Protein AF-A0A1R1IHK8-F1 (afdb_monomer_lite)

Structure (mmCIF, N/CA/C/O backbone):
data_AF-A0A1R1I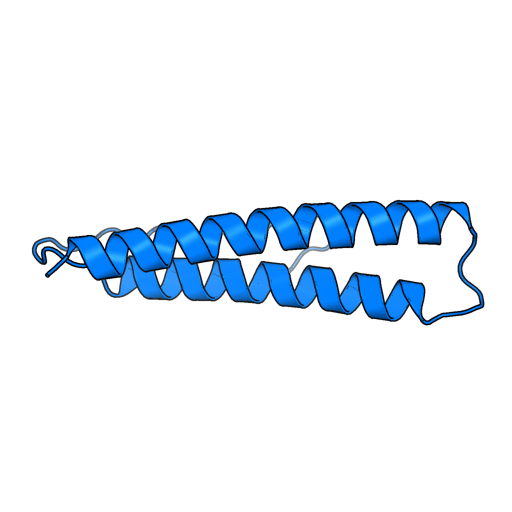HK8-F1
#
_entry.id   AF-A0A1R1IHK8-F1
#
loop_
_atom_site.group_PDB
_atom_site.id
_atom_site.type_symbol
_atom_site.label_atom_id
_atom_site.label_alt_id
_atom_site.label_comp_id
_atom_site.label_asym_id
_atom_site.label_entity_id
_atom_site.label_seq_id
_atom_site.pdbx_PDB_ins_code
_atom_site.Cartn_x
_atom_site.Cartn_y
_atom_site.Cartn_z
_atom_site.occupancy
_atom_site.B_iso_or_equiv
_atom_site.auth_seq_id
_atom_site.auth_comp_id
_atom_site.auth_asym_id
_atom_site.auth_atom_id
_atom_site.pdbx_PDB_model_num
ATOM 1 N N . MET A 1 1 ? -16.234 19.810 1.187 1.00 32.53 1 MET A N 1
ATOM 2 C CA . MET A 1 1 ? -15.778 19.731 -0.213 1.00 32.53 1 MET A CA 1
ATOM 3 C C . MET A 1 1 ? -14.385 19.125 -0.179 1.00 32.53 1 MET A C 1
ATOM 5 O O . MET A 1 1 ? -13.446 19.809 0.195 1.00 32.53 1 MET A O 1
ATOM 9 N N . THR A 1 2 ? -14.279 17.813 -0.382 1.00 35.44 2 THR A N 1
ATOM 10 C CA . THR A 1 2 ? -12.999 17.092 -0.451 1.00 35.44 2 THR A CA 1
ATOM 11 C C . THR A 1 2 ? -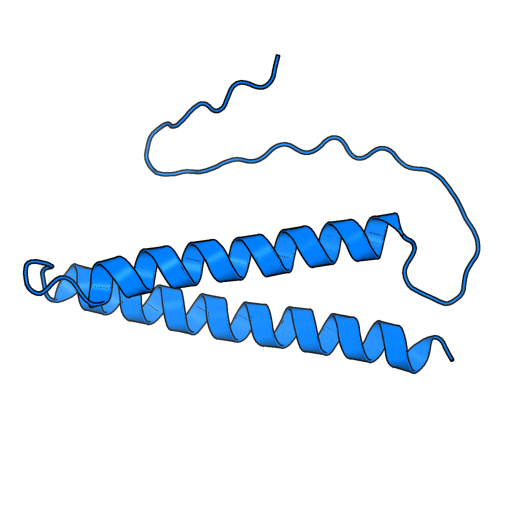12.431 17.275 -1.852 1.00 35.44 2 THR A C 1
ATOM 13 O O . THR A 1 2 ? -13.017 16.780 -2.811 1.00 35.44 2 THR A O 1
ATOM 16 N N . GLY A 1 3 ? -11.346 18.037 -1.963 1.00 33.56 3 GLY A N 1
ATOM 17 C CA . GLY A 1 3 ? -10.548 18.165 -3.178 1.00 33.56 3 GLY A CA 1
ATOM 18 C C . GLY A 1 3 ? -9.301 17.301 -3.043 1.00 33.56 3 GLY A C 1
ATOM 19 O O . GLY A 1 3 ? -8.606 17.385 -2.033 1.00 33.56 3 GLY A O 1
ATOM 20 N N . VAL A 1 4 ? -9.068 16.434 -4.024 1.00 38.12 4 VAL A N 1
ATOM 21 C CA . VAL A 1 4 ? -7.800 15.724 -4.200 1.00 38.12 4 VAL A CA 1
ATOM 22 C C . VAL A 1 4 ? -7.024 16.527 -5.237 1.00 38.12 4 VAL A C 1
ATOM 24 O O . VAL A 1 4 ? -7.382 16.491 -6.411 1.00 38.12 4 VAL A O 1
ATOM 27 N N . ASP A 1 5 ? -6.010 17.272 -4.806 1.00 39.09 5 ASP A N 1
ATOM 28 C CA . ASP A 1 5 ? -5.031 17.877 -5.711 1.00 39.09 5 ASP A CA 1
ATOM 29 C C . ASP A 1 5 ? -3.881 16.888 -5.921 1.00 39.09 5 ASP A C 1
ATOM 31 O O . ASP A 1 5 ? -3.306 16.358 -4.965 1.00 39.09 5 ASP A O 1
ATOM 35 N N . VAL A 1 6 ? -3.577 16.609 -7.187 1.00 36.84 6 VAL A N 1
ATOM 36 C CA . VAL A 1 6 ? -2.458 15.763 -7.605 1.00 36.84 6 VAL A CA 1
ATOM 37 C C . VAL A 1 6 ? -1.435 16.678 -8.257 1.00 36.84 6 VAL A C 1
ATOM 39 O O . VAL A 1 6 ? -1.633 17.106 -9.389 1.00 36.84 6 VAL A O 1
ATOM 42 N N . ASP A 1 7 ? -0.348 16.963 -7.545 1.00 40.44 7 ASP A N 1
ATOM 43 C CA . ASP A 1 7 ? 0.803 17.681 -8.091 1.00 40.44 7 ASP A CA 1
ATOM 44 C C . ASP A 1 7 ? 2.087 16.860 -7.864 1.00 40.44 7 ASP A C 1
ATOM 46 O O . ASP A 1 7 ? 2.286 16.234 -6.815 1.00 40.44 7 ASP A O 1
ATOM 50 N N . ASP A 1 8 ? 2.893 16.788 -8.919 1.00 37.91 8 ASP A N 1
ATOM 51 C CA . ASP A 1 8 ? 4.248 16.231 -9.033 1.00 37.91 8 ASP A CA 1
ATOM 52 C C . ASP A 1 8 ? 4.596 14.966 -8.204 1.00 37.91 8 ASP A C 1
ATOM 54 O O . ASP A 1 8 ? 5.620 14.874 -7.521 1.00 37.91 8 ASP A O 1
ATOM 58 N N . GLY A 1 9 ? 3.737 13.939 -8.256 1.00 42.38 9 GLY A N 1
ATOM 59 C CA . GLY A 1 9 ? 4.055 12.602 -7.731 1.00 42.38 9 GLY A CA 1
ATOM 60 C C . GLY A 1 9 ? 4.043 12.467 -6.203 1.00 42.38 9 GLY A C 1
ATOM 61 O O . GLY A 1 9 ? 4.567 11.483 -5.671 1.00 42.38 9 GLY A O 1
ATOM 62 N N . LYS A 1 10 ? 3.423 13.409 -5.481 1.00 36.88 10 LYS A N 1
ATOM 63 C CA . LYS A 1 10 ? 3.288 13.349 -4.020 1.00 36.88 10 LYS A CA 1
ATOM 64 C C . LYS A 1 10 ? 1.816 13.325 -3.596 1.00 36.88 10 LYS A C 1
ATOM 66 O O . LYS A 1 10 ? 1.164 14.356 -3.485 1.00 36.88 10 LYS A O 1
ATOM 71 N N . VAL A 1 11 ? 1.293 12.132 -3.300 1.00 41.12 11 VAL A N 1
ATOM 72 C CA . VAL A 1 11 ? -0.044 11.982 -2.699 1.00 41.12 11 VAL A CA 1
ATOM 73 C C . VAL A 1 11 ? 0.030 12.414 -1.235 1.00 41.12 11 VAL A C 1
ATOM 75 O O . VAL A 1 11 ? 0.672 11.750 -0.420 1.00 41.12 11 VAL A O 1
ATOM 78 N N . THR A 1 12 ? -0.615 13.532 -0.900 1.00 40.81 12 THR A N 1
ATOM 79 C CA . THR A 1 12 ? -0.670 14.048 0.474 1.00 40.81 12 THR A CA 1
ATOM 80 C C . THR A 1 12 ? -2.106 13.943 0.981 1.00 40.81 12 THR A C 1
ATOM 82 O O . THR A 1 12 ? -2.971 14.704 0.563 1.00 40.81 12 THR A O 1
ATOM 85 N N . ALA A 1 13 ? -2.376 12.979 1.866 1.00 42.31 13 ALA A N 1
ATOM 86 C CA . ALA A 1 13 ? -3.675 12.829 2.518 1.00 42.31 13 ALA A CA 1
ATOM 87 C C . ALA A 1 13 ? -3.658 13.553 3.871 1.00 42.31 13 ALA A C 1
ATOM 89 O O . ALA A 1 13 ? -2.918 13.175 4.779 1.00 42.31 13 ALA A O 1
ATOM 90 N N . THR A 1 14 ? -4.459 14.609 4.012 1.00 38.66 14 THR A N 1
ATOM 91 C CA . THR A 1 14 ? -4.668 15.294 5.294 1.00 38.66 14 THR A CA 1
ATOM 92 C C . THR A 1 14 ? -5.911 14.724 5.966 1.00 38.66 14 THR A C 1
ATOM 94 O O . THR A 1 14 ? -7.009 14.838 5.424 1.00 38.66 14 THR A O 1
ATOM 97 N N . VAL A 1 15 ? -5.756 14.130 7.152 1.00 45.53 15 VAL A N 1
ATOM 98 C CA . VAL A 1 15 ? -6.884 13.622 7.948 1.00 45.53 15 VAL A CA 1
ATOM 99 C C . VAL A 1 15 ? -6.994 14.431 9.244 1.00 45.53 15 VAL A C 1
ATOM 101 O O . VAL A 1 15 ? -6.007 14.535 9.975 1.00 45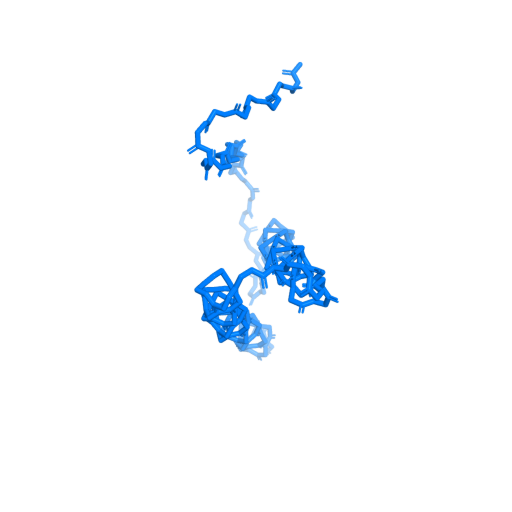.53 15 VAL A O 1
ATOM 104 N N . PRO A 1 16 ? -8.164 15.020 9.556 1.00 42.16 16 PRO A N 1
ATOM 105 C CA . PRO A 1 16 ? -8.369 15.713 10.820 1.00 42.16 16 PRO A CA 1
ATOM 106 C C . PRO A 1 16 ? -8.395 14.711 11.980 1.00 42.16 16 PRO A C 1
ATOM 108 O O . PRO A 1 16 ? -9.227 13.806 12.031 1.00 42.16 16 PRO A O 1
ATOM 111 N N . LEU A 1 17 ? -7.483 14.903 12.933 1.00 42.12 17 LEU A N 1
ATOM 112 C CA . LEU A 1 17 ? -7.451 14.180 14.201 1.00 42.12 17 LEU A CA 1
ATOM 113 C C . LEU A 1 17 ? -8.559 14.726 15.103 1.00 42.12 17 LEU A C 1
ATOM 115 O O . LEU A 1 17 ? -8.354 15.726 15.790 1.00 42.12 17 LEU A O 1
ATOM 119 N N . ASN A 1 18 ? -9.727 14.083 15.110 1.00 43.19 18 ASN A N 1
ATOM 120 C CA . ASN A 1 18 ? -10.695 14.328 16.172 1.00 43.19 18 ASN A CA 1
ATOM 121 C C . ASN A 1 18 ? -10.380 13.402 17.352 1.00 43.19 18 ASN A C 1
ATOM 123 O O . ASN A 1 18 ? -10.382 12.176 17.226 1.00 43.19 18 ASN A O 1
ATOM 127 N N . ARG A 1 19 ? -10.021 14.023 18.473 1.00 58.28 19 ARG A N 1
ATOM 128 C CA . ARG A 1 19 ? -9.563 13.396 19.709 1.00 58.28 19 ARG A CA 1
ATOM 129 C C . ARG A 1 19 ? -10.757 13.340 20.651 1.00 58.28 19 ARG A C 1
ATOM 131 O O . ARG A 1 19 ? -11.249 14.400 20.990 1.00 58.28 19 ARG A O 1
ATOM 138 N N . ASP A 1 20 ? -11.193 12.135 21.007 1.00 50.59 20 ASP A N 1
ATOM 139 C CA . ASP A 1 20 ? -11.985 11.746 22.191 1.00 50.59 20 ASP A CA 1
ATOM 140 C C . ASP A 1 20 ? -12.267 10.234 22.024 1.00 50.59 20 ASP A C 1
ATOM 142 O O . ASP A 1 20 ? -12.536 9.789 20.915 1.00 50.59 20 ASP A O 1
ATOM 146 N N . THR A 1 21 ? -12.192 9.321 22.993 1.00 45.75 21 THR A N 1
ATOM 147 C CA . THR A 1 21 ? -12.352 9.373 24.451 1.00 45.75 21 THR A CA 1
ATOM 148 C C . THR A 1 21 ? -11.705 8.115 25.078 1.00 45.75 21 THR A C 1
ATOM 150 O O . THR A 1 21 ? -11.385 7.145 24.391 1.00 45.75 21 THR A O 1
ATOM 153 N N . ALA A 1 22 ? -11.493 8.168 26.393 1.00 47.75 22 ALA A N 1
ATOM 154 C CA . ALA A 1 22 ? -10.742 7.245 27.244 1.00 47.75 22 ALA A CA 1
ATOM 155 C C . ALA A 1 22 ? -11.338 5.830 27.453 1.00 47.75 22 ALA A C 1
ATOM 157 O O . ALA A 1 22 ? -12.549 5.642 27.404 1.00 47.75 22 ALA A O 1
ATOM 158 N N . GLY A 1 23 ? -10.465 4.886 27.843 1.00 51.88 23 GLY A N 1
ATOM 159 C CA . GLY A 1 23 ? -10.806 3.775 28.746 1.00 51.88 23 GLY A CA 1
ATOM 160 C C . GLY A 1 23 ? -11.172 2.428 28.115 1.00 51.88 23 GLY A C 1
ATOM 161 O O . GLY A 1 23 ? -12.316 2.000 28.195 1.00 51.88 23 GLY A O 1
ATOM 162 N N . SER A 1 24 ? -10.197 1.712 27.558 1.00 43.94 24 SER A N 1
ATOM 163 C CA . SER A 1 24 ? -10.266 0.262 27.331 1.00 43.94 24 SER A CA 1
ATOM 164 C C . SER A 1 24 ? -8.844 -0.249 27.117 1.00 43.94 24 SER A C 1
ATOM 166 O O . SER A 1 24 ? -8.082 0.378 26.386 1.00 43.94 24 SER A O 1
ATOM 168 N N . SER A 1 25 ? -8.465 -1.355 27.757 1.00 59.53 25 SER A N 1
ATOM 169 C CA . SER A 1 25 ? -7.133 -1.970 27.635 1.00 59.53 25 SER A CA 1
ATOM 170 C C . SER A 1 25 ? -6.872 -2.614 26.266 1.00 59.53 25 SER A C 1
ATOM 172 O O . SER A 1 25 ? -5.883 -3.318 26.116 1.00 59.53 25 SER A O 1
ATOM 174 N N . GLY A 1 26 ? -7.730 -2.372 25.272 1.00 57.41 26 GLY A N 1
ATOM 175 C CA . GLY A 1 26 ? -7.530 -2.723 23.869 1.00 57.41 26 GLY A CA 1
ATOM 176 C C . GLY A 1 26 ? -7.477 -1.480 22.974 1.00 57.41 26 GLY A C 1
ATOM 177 O O . GLY A 1 26 ? -7.829 -0.381 23.411 1.00 57.41 26 GLY A O 1
ATOM 178 N N . PRO A 1 27 ? -7.034 -1.622 21.712 1.00 63.53 27 PRO A N 1
ATOM 179 C CA . PRO A 1 27 ? -7.005 -0.501 20.788 1.00 63.53 27 PRO A CA 1
ATOM 180 C C . PRO A 1 27 ? -8.408 0.094 20.636 1.00 63.53 27 PRO A C 1
ATOM 182 O O . PRO A 1 27 ? -9.383 -0.621 20.396 1.00 63.53 27 PRO A O 1
ATOM 185 N N . SER A 1 28 ? -8.512 1.415 20.782 1.00 75.44 28 SER A N 1
ATOM 186 C CA . SER A 1 28 ? -9.778 2.119 20.613 1.00 75.44 28 SER A CA 1
ATOM 187 C C . SER A 1 28 ? -10.307 1.905 19.194 1.00 75.44 28 SER A C 1
ATOM 189 O O . SER A 1 28 ? -9.550 1.673 18.249 1.00 75.44 28 SER A O 1
ATOM 191 N N . ARG A 1 29 ? -11.623 2.033 19.004 1.00 76.00 29 ARG A N 1
ATOM 192 C CA . ARG A 1 29 ? -12.234 1.938 17.669 1.00 76.00 29 ARG A CA 1
ATOM 193 C C . ARG A 1 29 ? -11.562 2.877 16.659 1.00 76.00 29 ARG A C 1
ATOM 195 O O . ARG A 1 29 ? -11.395 2.501 15.507 1.00 76.00 29 ARG A O 1
ATOM 202 N N . ALA A 1 30 ? -11.136 4.062 17.099 1.00 75.12 30 ALA A N 1
ATOM 203 C CA . ALA A 1 30 ? -10.387 5.001 16.269 1.00 75.12 30 ALA A CA 1
ATOM 204 C C . ALA A 1 30 ? -9.025 4.435 15.832 1.00 75.12 30 ALA A C 1
ATOM 206 O O . ALA A 1 30 ? -8.689 4.519 14.656 1.00 75.12 30 ALA A O 1
ATOM 207 N N . GLN A 1 31 ? -8.285 3.791 16.741 1.00 74.88 31 GLN A N 1
ATOM 208 C CA . GLN A 1 31 ? -7.005 3.145 16.428 1.00 74.88 31 GLN A CA 1
ATOM 209 C C . GLN A 1 31 ? -7.177 1.962 15.468 1.00 74.88 31 GLN A C 1
ATOM 211 O O . GLN A 1 31 ? -6.356 1.776 14.577 1.00 74.88 31 GLN A O 1
ATOM 216 N N . ILE A 1 32 ? -8.248 1.175 15.615 1.00 77.69 32 ILE A N 1
ATOM 217 C CA . ILE A 1 32 ? -8.557 0.075 14.688 1.00 77.69 32 ILE A CA 1
ATOM 218 C C . ILE A 1 32 ? -8.854 0.626 13.286 1.00 77.69 32 ILE A C 1
ATOM 220 O O . ILE A 1 32 ? -8.310 0.119 12.308 1.00 77.69 32 ILE A O 1
ATOM 224 N N . THR A 1 33 ? -9.662 1.685 13.184 1.00 82.19 33 THR A N 1
ATOM 225 C CA . THR A 1 33 ? -9.965 2.349 11.906 1.00 82.19 33 THR A CA 1
ATOM 226 C C . THR A 1 33 ? -8.711 2.937 11.255 1.00 82.19 33 THR A C 1
ATOM 228 O O . THR A 1 33 ? -8.503 2.768 10.055 1.00 82.19 33 THR A O 1
ATOM 231 N N . GLU A 1 34 ? -7.848 3.598 12.030 1.00 82.31 34 GLU A N 1
ATOM 232 C CA . GLU A 1 34 ? -6.574 4.142 11.543 1.00 82.31 34 GLU A CA 1
ATOM 233 C C . GLU A 1 34 ? -5.663 3.031 11.000 1.00 82.31 34 GLU A C 1
ATOM 235 O O . GLU A 1 34 ? -5.118 3.143 9.903 1.00 82.31 34 GLU A O 1
ATOM 240 N N . GLN A 1 35 ? -5.561 1.915 11.722 1.00 80.25 35 GLN A N 1
ATOM 241 C CA . GLN A 1 35 ? -4.764 0.761 11.308 1.00 80.25 35 GLN A CA 1
ATOM 242 C C . GLN A 1 35 ? -5.329 0.076 10.059 1.00 80.25 35 GLN A C 1
ATOM 244 O O . GLN A 1 35 ? -4.571 -0.271 9.155 1.00 80.25 35 GLN A O 1
ATOM 249 N N . GLN A 1 36 ? -6.654 -0.053 9.944 1.00 83.19 36 GLN A N 1
ATOM 250 C CA . GLN A 1 36 ? -7.294 -0.523 8.711 1.00 83.19 36 GLN A CA 1
ATOM 251 C C . GLN A 1 36 ? -6.979 0.388 7.523 1.00 83.19 36 GLN A C 1
ATOM 253 O O . GLN A 1 36 ? -6.682 -0.108 6.435 1.00 83.19 36 GLN A O 1
ATOM 258 N N . HIS A 1 37 ? -7.007 1.708 7.721 1.00 86.25 37 HIS A N 1
ATOM 259 C CA . HIS A 1 37 ? -6.685 2.665 6.667 1.00 86.25 37 HIS A CA 1
ATOM 260 C C . HIS A 1 37 ? -5.219 2.557 6.219 1.00 86.25 37 HIS A C 1
ATOM 262 O O . HIS A 1 37 ? -4.943 2.514 5.017 1.00 86.25 37 HIS A O 1
ATOM 268 N N . LEU A 1 38 ? -4.285 2.442 7.170 1.00 83.19 38 LEU A N 1
ATOM 269 C CA . LEU A 1 38 ? -2.863 2.237 6.885 1.00 83.19 38 LEU A CA 1
ATOM 270 C C . LEU A 1 38 ? -2.633 0.943 6.095 1.00 83.19 38 LEU A C 1
ATOM 272 O O . LEU A 1 38 ? -2.017 0.976 5.030 1.00 83.19 38 LEU A O 1
ATOM 276 N N . ILE A 1 39 ? -3.179 -0.180 6.569 1.00 84.00 39 ILE A N 1
ATOM 277 C CA . ILE A 1 39 ? -3.069 -1.486 5.905 1.00 84.00 39 ILE A CA 1
ATOM 278 C C . ILE A 1 39 ? -3.636 -1.424 4.481 1.00 84.00 39 ILE A C 1
ATOM 280 O O . ILE A 1 39 ? -2.972 -1.854 3.539 1.00 84.00 39 ILE A O 1
ATOM 284 N N . THR A 1 40 ? -4.821 -0.833 4.306 1.00 86.19 40 THR A N 1
ATOM 285 C CA . THR A 1 40 ? -5.455 -0.671 2.985 1.00 86.19 40 THR A CA 1
ATOM 286 C C . THR A 1 40 ? -4.573 0.148 2.044 1.00 86.19 40 THR A C 1
ATOM 288 O O . THR A 1 40 ? -4.354 -0.246 0.904 1.00 86.19 40 THR A O 1
ATOM 291 N N . THR A 1 41 ? -3.985 1.243 2.535 1.00 86.19 41 THR A N 1
ATOM 292 C CA . THR A 1 41 ? -3.065 2.080 1.748 1.00 86.19 41 THR A CA 1
ATOM 293 C C . THR A 1 41 ? -1.831 1.299 1.297 1.00 86.19 41 THR A C 1
ATOM 295 O O . THR A 1 41 ? -1.395 1.429 0.153 1.00 86.19 41 THR A O 1
ATOM 298 N N . HIS A 1 42 ? -1.267 0.463 2.174 1.00 82.44 42 HIS A N 1
ATOM 299 C CA . HIS A 1 42 ? -0.151 -0.406 1.810 1.00 82.44 42 HIS A CA 1
ATOM 300 C C . HIS A 1 42 ? -0.529 -1.384 0.694 1.00 82.44 42 HIS A C 1
ATOM 302 O O . HIS A 1 42 ? 0.249 -1.524 -0.250 1.00 82.44 42 HIS A O 1
ATOM 308 N N . PHE A 1 43 ? -1.704 -2.016 0.777 1.00 84.94 43 PHE A N 1
ATOM 309 C CA . PHE A 1 43 ? -2.196 -2.914 -0.268 1.00 84.94 43 PHE A CA 1
ATOM 310 C C . PHE A 1 43 ? -2.371 -2.193 -1.603 1.00 84.94 43 PHE A C 1
ATOM 312 O O . PHE A 1 43 ? -1.772 -2.627 -2.579 1.00 84.94 43 PHE A O 1
ATOM 319 N N . SER A 1 44 ? -3.057 -1.047 -1.637 1.00 88.44 44 SER A N 1
ATOM 320 C CA . SER A 1 44 ? -3.276 -0.310 -2.890 1.00 88.44 44 SER A CA 1
ATOM 321 C C . SER A 1 44 ? -1.971 0.141 -3.553 1.00 88.44 44 SER A C 1
ATOM 323 O O . SER A 1 44 ? -1.842 0.093 -4.773 1.00 88.44 44 SER A O 1
ATOM 325 N N . VAL A 1 45 ? -0.970 0.557 -2.766 1.00 83.75 45 VAL A N 1
ATOM 326 C CA . VAL A 1 45 ? 0.353 0.896 -3.313 1.00 83.75 45 VAL A CA 1
ATOM 327 C C . VAL A 1 45 ? 1.037 -0.345 -3.884 1.00 83.75 45 VAL A C 1
ATOM 329 O O . VAL A 1 45 ? 1.629 -0.265 -4.955 1.00 83.75 45 VAL A O 1
ATOM 332 N N . ILE A 1 46 ? 0.988 -1.479 -3.182 1.00 85.38 46 ILE A N 1
ATOM 333 C CA . ILE A 1 46 ? 1.585 -2.730 -3.664 1.00 85.38 46 ILE A CA 1
ATOM 334 C C . ILE A 1 46 ? 0.902 -3.186 -4.958 1.00 85.38 46 ILE A C 1
ATOM 336 O O . ILE A 1 46 ? 1.609 -3.474 -5.917 1.00 85.38 46 ILE A O 1
ATOM 340 N N . GLU A 1 47 ? -0.431 -3.195 -5.005 1.00 89.12 47 GLU A N 1
ATOM 341 C CA . GLU A 1 47 ? -1.222 -3.578 -6.181 1.00 89.12 47 GLU A CA 1
ATOM 342 C C . GLU A 1 47 ? -0.867 -2.721 -7.400 1.00 89.12 47 GLU A C 1
ATOM 344 O O . GLU A 1 47 ? -0.485 -3.271 -8.428 1.00 89.12 47 GLU A O 1
ATOM 349 N N . GLY A 1 48 ? -0.845 -1.390 -7.267 1.00 86.19 48 GLY A N 1
ATOM 350 C CA . GLY A 1 48 ? -0.493 -0.512 -8.390 1.00 86.19 48 GLY A CA 1
ATOM 351 C C . GLY A 1 48 ? 0.937 -0.711 -8.914 1.00 86.19 48 GLY A C 1
ATOM 352 O O . GLY A 1 48 ? 1.191 -0.584 -10.110 1.00 86.19 48 GLY A O 1
ATOM 353 N N . TRP A 1 49 ? 1.894 -1.060 -8.045 1.00 85.50 49 TRP A N 1
ATOM 354 C CA . TRP A 1 49 ? 3.251 -1.395 -8.493 1.00 85.50 49 TRP A CA 1
ATOM 355 C C . TRP A 1 49 ? 3.362 -2.798 -9.096 1.00 85.50 49 TRP A C 1
ATOM 357 O O . TRP A 1 49 ? 4.224 -3.000 -9.948 1.00 85.50 49 TRP A O 1
ATOM 367 N N . LEU A 1 50 ? 2.533 -3.754 -8.668 1.00 82.31 50 LEU A N 1
ATOM 368 C CA . LEU A 1 50 ? 2.456 -5.081 -9.283 1.00 82.31 50 LEU A CA 1
ATOM 369 C C . LEU A 1 50 ? 1.848 -4.999 -10.688 1.00 82.31 50 LEU A C 1
ATOM 371 O O . LEU A 1 50 ? 2.421 -5.563 -11.611 1.00 82.31 50 LEU A O 1
ATOM 375 N N . GLU A 1 51 ? 0.792 -4.207 -10.881 1.00 86.19 51 GLU A N 1
ATOM 376 C CA . GLU A 1 51 ? 0.217 -3.942 -12.210 1.00 86.19 51 GLU A CA 1
ATOM 377 C C . GLU A 1 51 ? 1.255 -3.346 -13.177 1.00 86.19 51 GLU A C 1
ATOM 379 O O . GLU A 1 51 ? 1.348 -3.753 -14.332 1.00 86.19 51 GLU A O 1
ATOM 384 N N . LEU A 1 52 ? 2.099 -2.427 -12.691 1.00 78.62 52 LEU A N 1
ATOM 385 C CA . LEU A 1 52 ? 3.231 -1.881 -13.450 1.00 78.62 52 LEU A CA 1
ATOM 386 C C . LEU A 1 52 ? 4.319 -2.920 -13.760 1.00 78.62 52 LEU A C 1
ATOM 388 O O . LEU A 1 52 ? 5.034 -2.778 -14.747 1.00 78.62 52 LEU A O 1
ATOM 392 N N . LEU A 1 53 ? 4.505 -3.928 -12.907 1.00 79.19 53 LEU A N 1
ATOM 393 C CA . LEU A 1 53 ? 5.488 -4.992 -13.126 1.00 79.19 53 LEU A CA 1
ATOM 394 C C . LEU A 1 53 ? 5.009 -6.033 -14.142 1.00 79.19 53 LEU A C 1
ATOM 396 O O . LEU A 1 53 ? 5.853 -6.616 -14.825 1.00 79.19 53 LEU A O 1
ATOM 400 N N . ASP A 1 54 ? 3.695 -6.227 -14.243 1.00 82.94 54 ASP A N 1
ATOM 401 C CA . ASP A 1 54 ? 3.054 -7.133 -15.198 1.00 82.94 54 ASP A CA 1
ATOM 402 C C . ASP A 1 54 ? 2.980 -6.542 -16.622 1.00 82.94 54 ASP A C 1
ATOM 404 O O . ASP A 1 54 ? 2.741 -7.274 -17.583 1.00 82.94 54 ASP A O 1
ATOM 408 N N . ASP A 1 55 ? 3.228 -5.237 -16.796 1.00 86.88 55 ASP A N 1
ATOM 409 C CA . ASP A 1 55 ? 3.336 -4.612 -18.118 1.00 86.88 55 ASP A CA 1
ATOM 410 C C . ASP A 1 55 ? 4.735 -4.821 -18.731 1.00 86.88 55 ASP A C 1
ATOM 412 O O . ASP A 1 55 ? 5.735 -4.190 -18.367 1.00 86.88 55 ASP A O 1
ATOM 416 N N . ASP A 1 56 ? 4.795 -5.679 -19.749 1.00 83.44 56 ASP A N 1
ATOM 417 C CA . ASP A 1 56 ? 6.013 -5.998 -20.497 1.00 83.44 56 ASP A CA 1
ATOM 418 C C . ASP A 1 56 ? 6.661 -4.803 -21.207 1.00 83.44 56 ASP A C 1
ATOM 420 O O . ASP A 1 56 ? 7.836 -4.877 -21.587 1.00 83.44 56 ASP A O 1
ATOM 424 N N . ARG A 1 57 ? 5.939 -3.691 -21.371 1.00 88.44 57 ARG A N 1
ATOM 425 C CA . ARG A 1 57 ? 6.441 -2.459 -21.996 1.00 88.44 57 ARG A CA 1
ATOM 426 C C . ARG A 1 57 ? 7.252 -1.595 -21.038 1.00 88.44 57 ARG A C 1
ATOM 428 O O . ARG A 1 57 ? 7.890 -0.639 -21.483 1.00 88.44 57 ARG A O 1
ATOM 435 N N . VAL A 1 58 ? 7.231 -1.904 -19.745 1.00 85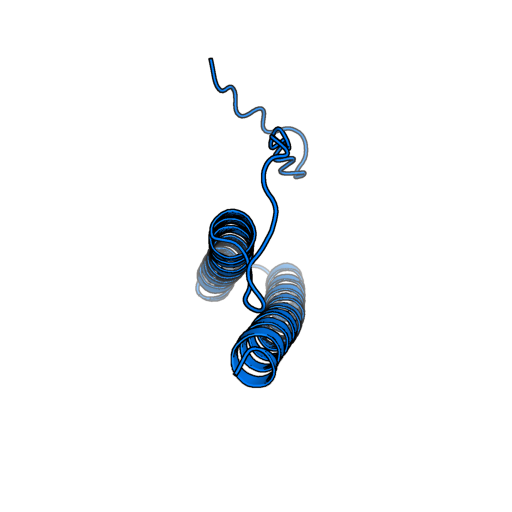.19 58 VAL A N 1
ATOM 436 C CA . VAL A 1 58 ? 7.934 -1.132 -18.724 1.00 85.19 58 VAL A CA 1
ATOM 437 C C . VAL A 1 58 ? 9.431 -1.406 -18.795 1.00 85.19 58 VAL A C 1
ATOM 439 O O . VAL A 1 58 ? 9.887 -2.551 -18.901 1.00 85.19 58 VAL A O 1
ATOM 442 N N . ASP A 1 59 ? 10.222 -0.339 -18.750 1.00 91.06 59 ASP A N 1
ATOM 443 C CA . ASP A 1 59 ? 11.672 -0.439 -18.842 1.00 91.06 59 ASP A CA 1
ATOM 444 C C . ASP A 1 59 ? 12.273 -1.147 -17.608 1.00 91.06 59 ASP A C 1
ATOM 446 O O . ASP A 1 59 ? 11.684 -1.197 -16.524 1.00 91.06 59 ASP A O 1
ATOM 450 N N . ALA A 1 60 ? 13.471 -1.711 -17.769 1.00 87.12 60 ALA A N 1
ATOM 451 C CA . ALA A 1 60 ? 14.130 -2.477 -16.714 1.00 87.12 60 ALA A CA 1
ATOM 452 C C . ALA A 1 60 ? 14.402 -1.651 -15.439 1.00 87.12 60 ALA A C 1
ATOM 454 O O . ALA A 1 60 ? 14.318 -2.194 -14.335 1.00 87.12 60 ALA A O 1
ATOM 455 N N . ALA A 1 61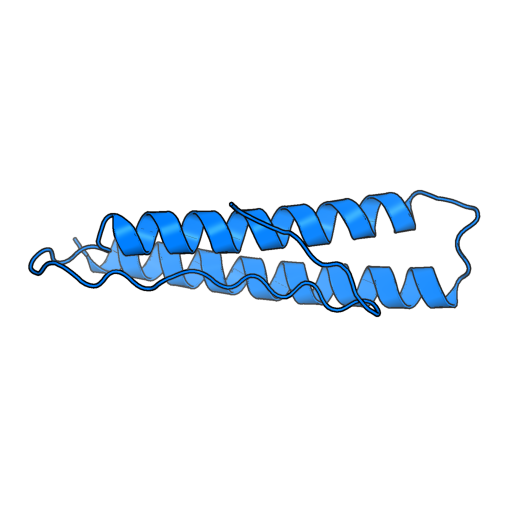 ? 14.689 -0.351 -15.562 1.00 86.69 61 ALA A N 1
ATOM 456 C CA . ALA A 1 61 ? 14.927 0.537 -14.429 1.00 86.69 61 ALA A CA 1
ATOM 457 C C . ALA A 1 61 ? 13.638 0.811 -13.641 1.00 86.69 61 ALA A C 1
ATOM 459 O O . ALA A 1 61 ? 13.652 0.733 -12.407 1.00 86.69 61 ALA A O 1
ATOM 460 N N . ILE A 1 62 ? 12.509 1.063 -14.317 1.00 86.56 62 ILE A N 1
ATOM 461 C CA . ILE A 1 62 ? 11.208 1.179 -13.645 1.00 86.56 62 ILE A CA 1
ATOM 462 C C . ILE A 1 62 ? 10.818 -0.155 -13.001 1.00 86.56 62 ILE A C 1
ATOM 464 O O . ILE A 1 62 ? 10.406 -0.139 -11.842 1.00 86.56 62 ILE A O 1
ATOM 468 N N . ARG A 1 63 ? 11.026 -1.308 -13.657 1.00 83.88 63 ARG A N 1
ATOM 469 C CA . ARG A 1 63 ? 10.764 -2.622 -13.033 1.00 83.88 63 ARG A CA 1
ATOM 470 C C . ARG A 1 63 ? 11.610 -2.846 -11.781 1.00 83.88 63 ARG A C 1
ATOM 472 O O . ARG A 1 63 ? 11.098 -3.282 -10.752 1.00 83.88 63 ARG A O 1
ATOM 479 N N . GLN A 1 64 ? 12.896 -2.501 -11.818 1.00 86.12 64 GLN A N 1
ATOM 480 C CA . GLN A 1 64 ? 13.763 -2.609 -10.645 1.00 86.12 64 GLN A CA 1
ATOM 481 C C . GLN A 1 64 ? 13.274 -1.714 -9.498 1.00 86.12 64 GLN A C 1
ATOM 483 O O . GLN A 1 64 ? 13.227 -2.155 -8.346 1.00 86.12 64 GLN A O 1
ATOM 488 N N . ARG A 1 65 ? 12.876 -0.474 -9.804 1.00 86.00 65 ARG A N 1
ATOM 489 C CA . ARG A 1 65 ? 12.315 0.456 -8.818 1.00 86.00 65 ARG A CA 1
ATOM 490 C C . ARG A 1 65 ? 10.992 -0.055 -8.248 1.00 86.00 65 ARG A C 1
ATOM 492 O O . ARG A 1 65 ? 10.829 -0.059 -7.031 1.00 86.00 65 ARG A O 1
ATOM 499 N N . ALA A 1 66 ? 10.084 -0.527 -9.095 1.00 82.31 66 ALA A N 1
ATOM 500 C CA . ALA A 1 66 ? 8.806 -1.103 -8.695 1.00 82.31 66 ALA A CA 1
ATOM 501 C C . ALA A 1 66 ? 9.008 -2.296 -7.750 1.00 82.31 66 ALA A C 1
ATOM 503 O O . ALA A 1 66 ? 8.457 -2.317 -6.651 1.00 82.31 66 ALA A O 1
ATOM 504 N N . ALA A 1 67 ? 9.904 -3.224 -8.100 1.00 85.75 67 ALA A N 1
ATOM 505 C CA . ALA A 1 67 ? 10.243 -4.367 -7.256 1.00 85.75 67 ALA A CA 1
ATOM 506 C C . ALA A 1 67 ? 10.824 -3.948 -5.890 1.00 85.75 67 ALA A C 1
ATOM 508 O O . ALA A 1 67 ? 10.504 -4.553 -4.863 1.00 85.75 67 ALA A O 1
ATOM 509 N N . GLN A 1 68 ? 11.656 -2.898 -5.847 1.00 87.94 68 GLN A N 1
ATOM 510 C CA . GLN A 1 68 ? 12.165 -2.340 -4.589 1.00 87.94 68 GLN A CA 1
ATOM 511 C C . GLN A 1 68 ? 11.045 -1.739 -3.733 1.00 87.94 68 GLN A C 1
ATOM 513 O O . GLN A 1 68 ? 11.007 -1.989 -2.525 1.00 87.94 68 GLN A O 1
ATOM 518 N N . VAL A 1 69 ? 10.121 -0.989 -4.341 1.00 85.50 69 VAL A N 1
ATOM 519 C CA . VAL A 1 69 ? 8.986 -0.390 -3.629 1.00 85.50 69 VAL A CA 1
ATOM 520 C C . VAL A 1 69 ? 8.052 -1.469 -3.089 1.00 85.50 69 VAL A C 1
ATOM 522 O O . VAL A 1 69 ? 7.744 -1.441 -1.897 1.00 85.50 69 VAL A O 1
ATOM 525 N N . VAL A 1 70 ? 7.669 -2.453 -3.908 1.00 87.56 70 VAL A N 1
ATOM 526 C CA . VAL A 1 70 ? 6.833 -3.591 -3.489 1.00 87.56 70 VAL A CA 1
ATOM 527 C C . VAL A 1 70 ? 7.473 -4.314 -2.308 1.00 87.56 70 VAL A C 1
ATOM 529 O O . VAL A 1 70 ? 6.819 -4.522 -1.284 1.00 87.56 70 VAL A O 1
ATOM 532 N N . ARG A 1 71 ? 8.773 -4.630 -2.386 1.00 86.44 71 ARG A N 1
ATOM 533 C CA . ARG A 1 71 ? 9.493 -5.295 -1.290 1.00 86.44 71 ARG A CA 1
ATOM 534 C C . ARG A 1 71 ? 9.498 -4.447 -0.017 1.00 86.44 71 ARG A C 1
ATOM 536 O O . ARG A 1 71 ? 9.172 -4.959 1.052 1.00 86.44 71 ARG A O 1
ATOM 543 N N . GLY A 1 72 ? 9.839 -3.163 -0.122 1.00 87.06 72 GLY A N 1
ATOM 544 C CA . GLY A 1 72 ? 9.882 -2.251 1.023 1.00 87.06 72 GLY A CA 1
ATOM 545 C C . GLY A 1 72 ? 8.516 -2.088 1.693 1.00 87.06 72 GLY A C 1
ATOM 546 O O . GLY A 1 72 ? 8.406 -2.199 2.914 1.00 87.06 72 GLY A O 1
ATOM 547 N N . ARG A 1 73 ? 7.458 -1.900 0.896 1.00 83.94 73 ARG A N 1
ATOM 548 C CA . ARG A 1 73 ? 6.081 -1.764 1.389 1.00 83.94 73 ARG A CA 1
ATOM 549 C C . ARG A 1 73 ? 5.544 -3.051 1.997 1.00 83.94 73 ARG A C 1
ATOM 551 O O . ARG A 1 73 ? 4.879 -2.971 3.023 1.00 83.94 73 ARG A O 1
ATOM 558 N N . THR A 1 74 ? 5.882 -4.209 1.436 1.00 86.62 74 THR A N 1
ATOM 559 C CA . THR A 1 74 ? 5.503 -5.517 1.995 1.00 86.62 74 THR A CA 1
ATOM 560 C C . THR A 1 74 ? 6.142 -5.739 3.368 1.00 86.62 74 THR A C 1
ATOM 562 O O . THR A 1 74 ? 5.478 -6.187 4.300 1.00 86.62 74 THR A O 1
ATOM 565 N N . VAL A 1 75 ? 7.423 -5.384 3.527 1.00 89.69 75 VAL A N 1
ATOM 566 C CA . VAL A 1 75 ? 8.119 -5.475 4.822 1.00 89.69 75 VAL A CA 1
ATOM 567 C C . VAL A 1 75 ? 7.496 -4.535 5.855 1.00 89.69 75 VAL A C 1
ATOM 569 O O . VAL A 1 75 ? 7.253 -4.959 6.983 1.00 89.69 75 VAL A O 1
ATOM 572 N N . GLN A 1 76 ? 7.202 -3.287 5.476 1.00 83.94 76 GLN A N 1
ATOM 573 C CA . GLN A 1 76 ? 6.517 -2.334 6.357 1.00 83.94 76 GLN A CA 1
ATOM 574 C C . GLN A 1 76 ? 5.134 -2.843 6.772 1.00 83.94 76 GLN A C 1
ATOM 576 O O . GLN A 1 76 ? 4.839 -2.880 7.962 1.00 83.94 76 GLN A O 1
ATOM 581 N N . LEU A 1 77 ? 4.330 -3.312 5.813 1.00 86.38 77 LEU A N 1
ATOM 582 C CA . LEU A 1 77 ? 3.003 -3.864 6.076 1.00 86.38 77 LEU A CA 1
ATOM 583 C C . LEU A 1 77 ? 3.066 -5.036 7.062 1.00 86.38 77 LEU A C 1
ATOM 585 O O . LEU A 1 77 ? 2.290 -5.078 8.013 1.00 86.38 77 LEU A O 1
ATOM 589 N N . ARG A 1 78 ? 4.023 -5.956 6.887 1.00 85.69 78 ARG A N 1
ATOM 590 C CA . ARG A 1 78 ? 4.235 -7.058 7.835 1.00 85.69 78 ARG A CA 1
ATOM 591 C C . ARG A 1 78 ? 4.498 -6.539 9.250 1.00 85.69 78 ARG A C 1
ATOM 593 O O . ARG A 1 78 ? 3.881 -7.031 10.187 1.00 85.69 78 ARG A O 1
ATOM 600 N N . HIS A 1 79 ? 5.371 -5.546 9.411 1.00 86.94 79 HIS A N 1
ATOM 601 C CA . HIS A 1 79 ? 5.676 -4.984 10.729 1.00 86.94 79 HIS A CA 1
ATOM 602 C C . HIS A 1 79 ? 4.486 -4.262 11.373 1.00 86.94 79 HIS A C 1
ATOM 604 O O . HIS A 1 79 ? 4.281 -4.405 12.579 1.00 86.94 79 HIS A O 1
ATOM 610 N N . GLU A 1 80 ? 3.683 -3.533 10.594 1.00 83.44 80 GLU A N 1
ATOM 611 C CA . GLU A 1 80 ? 2.449 -2.904 11.085 1.00 83.44 80 GLU A CA 1
ATOM 612 C C . GLU A 1 80 ? 1.434 -3.961 11.544 1.00 83.44 80 GLU A C 1
ATOM 614 O O . GLU A 1 80 ? 0.902 -3.873 12.652 1.00 83.44 80 GLU A O 1
ATOM 619 N N . VAL A 1 81 ? 1.24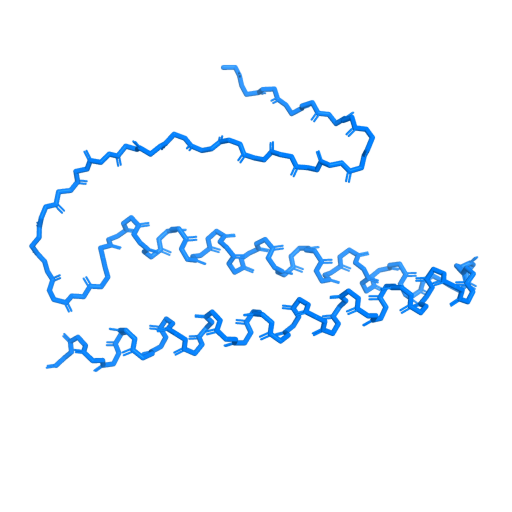1 -5.030 10.762 1.00 84.12 81 VAL A N 1
ATOM 620 C CA . VAL A 1 81 ? 0.361 -6.151 11.132 1.00 84.12 81 VAL A CA 1
ATOM 621 C C . VAL A 1 81 ? 0.868 -6.876 12.385 1.00 84.12 81 VAL A C 1
ATOM 623 O O . VAL A 1 81 ? 0.091 -7.124 13.303 1.00 84.12 81 VAL A O 1
ATOM 626 N N . GLU A 1 82 ? 2.166 -7.175 12.486 1.00 85.75 82 GLU A N 1
ATOM 627 C CA . GLU A 1 82 ? 2.776 -7.779 13.685 1.00 85.75 82 GLU A CA 1
ATOM 628 C C . GLU A 1 82 ? 2.634 -6.884 14.927 1.00 85.75 82 GLU A C 1
ATOM 630 O O . GLU A 1 82 ? 2.414 -7.364 16.041 1.00 85.75 82 GLU A O 1
ATOM 635 N N . SER A 1 83 ? 2.783 -5.568 14.761 1.00 82.38 83 SER A N 1
ATOM 636 C CA . SER A 1 83 ? 2.568 -4.580 15.822 1.00 82.38 83 SER A CA 1
ATOM 637 C C . SER A 1 83 ? 1.111 -4.583 16.286 1.00 82.38 83 SER A C 1
ATOM 639 O O . SER A 1 83 ? 0.848 -4.651 17.488 1.00 82.38 83 SER A O 1
ATOM 641 N N . LEU A 1 84 ? 0.163 -4.592 15.344 1.00 79.31 84 LEU A N 1
ATOM 642 C CA . LEU A 1 84 ? -1.267 -4.654 15.630 1.00 79.31 84 LEU A CA 1
ATOM 643 C C . LEU A 1 84 ? -1.647 -5.947 16.360 1.00 79.31 84 LEU A C 1
ATOM 645 O O . LEU A 1 84 ? -2.311 -5.887 17.393 1.00 79.31 84 LEU A O 1
ATOM 649 N N . LEU A 1 85 ? -1.188 -7.104 15.876 1.00 79.06 85 LEU A N 1
ATOM 650 C CA . LEU A 1 85 ? -1.459 -8.400 16.504 1.00 79.06 85 LEU A CA 1
ATOM 651 C C . LEU A 1 85 ? -0.925 -8.459 17.938 1.00 79.06 85 LEU A C 1
ATOM 653 O O . LEU A 1 85 ? -1.650 -8.884 18.834 1.00 79.06 85 LEU A O 1
ATOM 657 N N . ARG A 1 86 ? 0.294 -7.959 18.190 1.00 81.75 86 ARG A N 1
ATOM 658 C CA . ARG A 1 86 ? 0.852 -7.881 19.552 1.00 81.75 86 ARG A CA 1
ATOM 659 C C . ARG A 1 86 ? 0.029 -6.982 20.471 1.00 81.75 86 ARG A C 1
ATOM 661 O O . ARG A 1 86 ? -0.191 -7.341 21.623 1.00 81.75 86 ARG A O 1
ATOM 668 N N . ARG A 1 87 ? -0.449 -5.837 19.971 1.00 75.31 87 ARG A N 1
ATOM 669 C CA . ARG A 1 87 ? -1.327 -4.934 20.739 1.00 75.31 87 ARG A CA 1
ATOM 670 C C . ARG A 1 87 ? -2.670 -5.580 21.069 1.00 75.31 87 ARG A C 1
ATOM 672 O O . ARG A 1 87 ? -3.179 -5.363 22.158 1.00 75.31 87 ARG A O 1
ATOM 679 N N . LEU A 1 88 ? -3.229 -6.371 20.155 1.00 73.88 88 LEU A N 1
ATOM 680 C CA . LEU A 1 88 ? -4.481 -7.098 20.380 1.00 73.88 88 LEU A CA 1
ATOM 681 C C . LEU A 1 88 ? -4.308 -8.278 21.349 1.00 73.88 88 LEU A C 1
ATOM 683 O O . LEU A 1 88 ? -5.207 -8.549 22.134 1.00 73.88 88 LEU A O 1
ATOM 687 N N . GLN A 1 89 ? -3.163 -8.965 21.316 1.00 75.50 89 GLN A N 1
ATOM 688 C CA . GLN A 1 89 ? -2.867 -10.106 22.193 1.00 75.50 89 GLN A CA 1
ATOM 689 C C . GLN A 1 89 ? -2.461 -9.692 23.615 1.00 75.50 89 GLN A C 1
ATOM 691 O O . GLN A 1 89 ? -2.791 -10.397 24.559 1.00 75.50 89 GLN A O 1
ATOM 696 N N . GLY A 1 90 ? -1.763 -8.563 23.783 1.00 60.28 90 GLY A N 1
ATOM 697 C CA . GLY A 1 90 ? -1.383 -8.024 25.099 1.00 60.28 90 GLY A CA 1
ATOM 698 C C . GLY A 1 90 ? -2.491 -7.242 25.817 1.00 60.28 90 GLY A C 1
ATOM 699 O O . GLY A 1 90 ? -2.244 -6.681 26.879 1.00 60.28 90 GLY A O 1
ATOM 700 N N . ALA A 1 91 ? -3.677 -7.163 25.211 1.00 54.16 91 ALA A N 1
ATOM 701 C CA . ALA A 1 91 ? -4.865 -6.489 25.730 1.00 54.16 91 ALA A CA 1
ATOM 702 C C . ALA A 1 91 ? -5.830 -7.426 26.488 1.00 54.16 91 ALA A C 1
ATOM 704 O O . ALA A 1 91 ? -6.873 -6.963 26.956 1.00 54.16 91 ALA A O 1
ATOM 705 N N . GLY A 1 92 ? -5.515 -8.726 26.561 1.00 42.78 92 GLY A N 1
ATOM 706 C CA . GLY A 1 92 ? -6.267 -9.750 27.300 1.00 42.78 92 GLY A CA 1
ATOM 707 C C . GLY A 1 92 ? -5.591 -10.125 28.608 1.00 42.78 92 GLY A C 1
ATOM 708 O O . GLY A 1 92 ? -6.337 -10.479 29.545 1.00 42.78 92 GLY A O 1
#

Foldseek 3Di:
DDDFDDDDPDRDDDDDDDDDDDDALADDPVRVVVLVVLLVVLVVLLVVLVVLLPDPPRDPVSNVVSVVSNVVSVVVSVVSVVVNVVRHVSRD

Radius of gyration: 17.28 Å; chains: 1; bounding box: 31×30×51 Å

pLDDT: mean 70.98, std 19.09, range [32.53, 91.06]

Sequence (92 aa):
MTGVDVDDGKVTATVPLNRDTAGSSGPSRAQITEQQHLITTHFSVIEGWLELLDDDRVDAAIRQRAAQVVRGRTVQLRHEVESLLRRLQGAG

Secondary structure (DSSP, 8-state):
-------TT---------------SS--HHHHHHHHHHHHHHHHHHHHHHHHHH-TTS-HHHHHHHHHHHHHHHHHHHHHHHHHHHHHHTT-